Protein AF-A0A0D0EAP2-F1 (afdb_monomer_lite)

pLDDT: mean 81.72, std 20.23, range [35.78, 98.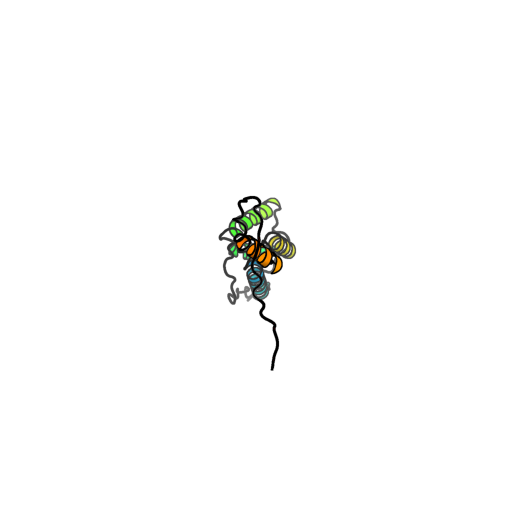19]

Radius of gyration: 34.41 Å; chains: 1; bounding box: 55×27×113 Å

Structure (mmCIF, N/CA/C/O backbone):
data_AF-A0A0D0EAP2-F1
#
_entry.id   AF-A0A0D0EAP2-F1
#
loop_
_atom_site.group_PDB
_atom_site.id
_atom_site.type_symbol
_atom_site.label_atom_id
_atom_site.label_alt_id
_atom_site.label_comp_id
_atom_site.label_asym_id
_atom_site.label_entity_id
_atom_site.label_seq_id
_atom_site.pdbx_PDB_ins_code
_atom_site.Cartn_x
_atom_site.Cartn_y
_atom_site.Cartn_z
_atom_site.occupancy
_atom_site.B_iso_or_equiv
_atom_site.auth_seq_id
_atom_site.auth_comp_id
_atom_site.auth_asym_id
_atom_site.auth_atom_id
_atom_site.pdbx_PDB_model_num
ATOM 1 N N . MET A 1 1 ? -22.429 -10.458 24.648 1.00 54.19 1 MET A N 1
ATOM 2 C CA . MET A 1 1 ? -21.043 -10.503 24.136 1.00 54.19 1 MET A CA 1
ATOM 3 C C . MET A 1 1 ? -20.865 -9.335 23.182 1.00 54.19 1 MET A C 1
ATOM 5 O O . MET A 1 1 ? -21.827 -9.019 22.495 1.00 54.19 1 MET A O 1
ATOM 9 N N . SER A 1 2 ? -19.703 -8.679 23.160 1.00 66.81 2 SER A N 1
ATOM 10 C CA . SER A 1 2 ? -19.355 -7.762 22.067 1.00 66.81 2 SER A CA 1
ATOM 11 C C . SER A 1 2 ? -18.454 -8.537 21.114 1.00 66.81 2 SER A C 1
ATOM 13 O O . SER A 1 2 ? -17.307 -8.826 21.463 1.00 66.81 2 SER A O 1
ATOM 15 N N . ASP A 1 3 ? -18.998 -8.957 19.972 1.00 83.00 3 ASP A N 1
ATOM 16 C CA . ASP A 1 3 ? -18.241 -9.739 18.999 1.00 83.00 3 ASP A CA 1
ATOM 17 C C . ASP A 1 3 ? -17.182 -8.853 18.344 1.00 83.00 3 ASP A C 1
ATOM 19 O O . ASP A 1 3 ? -17.483 -7.846 17.696 1.00 83.00 3 ASP A O 1
ATOM 23 N N . LYS A 1 4 ? -15.913 -9.220 18.542 1.00 85.25 4 LYS A N 1
ATOM 24 C CA . LYS A 1 4 ? -14.788 -8.531 17.907 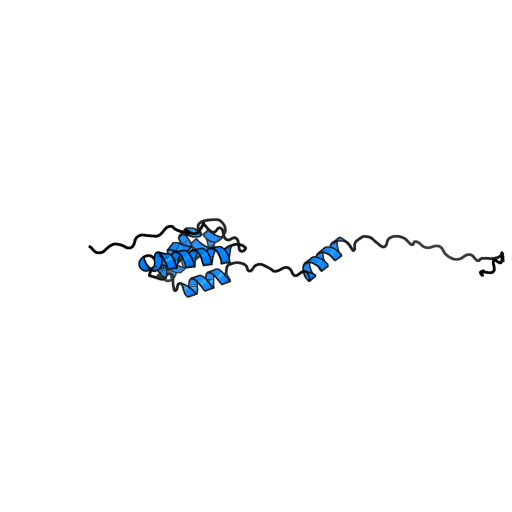1.00 85.25 4 LYS A CA 1
ATOM 25 C C . LYS A 1 4 ? -14.884 -8.733 16.387 1.00 85.25 4 LYS A C 1
ATOM 27 O O . LYS A 1 4 ? -15.066 -9.874 15.964 1.00 85.25 4 LYS A O 1
ATOM 32 N N . PRO A 1 5 ? -14.742 -7.678 15.564 1.00 90.69 5 PRO A N 1
ATOM 33 C CA . PRO A 1 5 ? -14.728 -7.825 14.112 1.00 90.69 5 PRO A CA 1
ATOM 34 C C . PRO A 1 5 ? -13.642 -8.809 13.651 1.00 90.69 5 PRO A C 1
ATOM 36 O O . PRO A 1 5 ? -12.477 -8.661 14.019 1.00 90.69 5 PRO A O 1
ATOM 39 N N . THR A 1 6 ? -14.031 -9.791 12.837 1.00 94.88 6 THR A N 1
ATOM 40 C CA . THR A 1 6 ? -13.141 -10.821 12.276 1.00 94.88 6 THR A CA 1
ATOM 41 C C . THR A 1 6 ? -12.820 -10.503 10.821 1.00 94.88 6 THR A C 1
ATOM 43 O O . THR A 1 6 ? -13.704 -10.119 10.059 1.00 94.88 6 THR A O 1
ATOM 46 N N . GLU A 1 7 ? -11.553 -10.655 10.438 1.00 96.25 7 GLU A N 1
ATOM 47 C CA . GLU A 1 7 ? -11.054 -10.257 9.120 1.00 96.25 7 GLU A CA 1
ATOM 48 C C . GLU A 1 7 ? -11.436 -11.264 8.027 1.00 96.25 7 GLU A C 1
ATOM 50 O O . GLU A 1 7 ? -11.114 -12.453 8.100 1.00 96.25 7 GLU A O 1
ATOM 55 N N . ILE A 1 8 ? -12.099 -10.775 6.983 1.00 96.94 8 ILE A N 1
ATOM 56 C CA . ILE A 1 8 ? -12.504 -11.543 5.811 1.00 96.94 8 ILE A CA 1
ATOM 57 C C . ILE A 1 8 ? -11.328 -11.576 4.829 1.00 96.94 8 ILE A C 1
ATOM 59 O O . ILE A 1 8 ? -11.033 -10.590 4.156 1.00 96.94 8 ILE A O 1
ATOM 63 N N . LYS A 1 9 ? -10.686 -12.744 4.711 1.00 95.75 9 LYS A N 1
ATOM 64 C CA . LYS A 1 9 ? -9.500 -12.981 3.860 1.00 95.75 9 LYS A CA 1
ATOM 65 C C . LYS A 1 9 ? -9.799 -13.164 2.360 1.00 95.75 9 LYS A C 1
ATOM 67 O O . LYS A 1 9 ? -8.893 -13.451 1.573 1.00 95.75 9 LYS A O 1
ATOM 72 N N . VAL A 1 10 ? -11.055 -13.014 1.936 1.00 95.12 10 VAL A N 1
ATOM 73 C CA . VAL A 1 10 ? -11.453 -13.124 0.522 1.00 95.12 10 VAL A CA 1
ATOM 74 C C . VAL A 1 10 ? -10.818 -11.988 -0.279 1.00 95.12 10 VAL A C 1
ATOM 76 O O . VAL A 1 10 ? -10.919 -10.827 0.098 1.00 95.12 10 VAL A O 1
ATOM 79 N N . GLY A 1 11 ? -10.160 -12.322 -1.392 1.00 92.06 11 GLY A N 1
ATOM 80 C CA . GLY A 1 11 ? -9.521 -11.323 -2.252 1.00 92.06 11 GLY A CA 1
ATOM 81 C C . GLY A 1 11 ? -8.328 -10.605 -1.610 1.00 92.06 11 GLY A C 1
ATOM 82 O O . GLY A 1 11 ? -8.029 -9.487 -2.022 1.00 92.06 11 GLY A O 1
ATOM 83 N N . THR A 1 12 ? -7.665 -11.222 -0.619 1.00 96.50 12 THR A N 1
ATOM 84 C CA . THR A 1 12 ? -6.435 -10.688 -0.001 1.00 96.50 12 THR A CA 1
ATOM 85 C C . THR A 1 12 ? -5.445 -10.237 -1.090 1.00 96.50 12 THR A C 1
ATOM 87 O O . THR A 1 12 ? -5.084 -11.059 -1.939 1.00 96.50 12 THR A O 1
ATOM 90 N N . PRO A 1 13 ? -5.003 -8.964 -1.094 1.00 96.38 13 PRO A N 1
ATOM 91 C CA . PRO A 1 13 ? -4.068 -8.453 -2.089 1.00 96.38 13 PRO A CA 1
ATOM 92 C C . PRO A 1 13 ? -2.747 -9.225 -2.114 1.00 96.38 13 PRO A C 1
ATOM 94 O O . PRO A 1 13 ? -2.255 -9.708 -1.094 1.00 96.38 13 PRO A O 1
ATOM 97 N N . THR A 1 14 ? -2.132 -9.311 -3.291 1.00 96.38 14 THR A N 1
ATOM 98 C CA . THR A 1 14 ? -0.748 -9.782 -3.403 1.00 96.38 14 THR A CA 1
ATOM 99 C C . THR A 1 14 ? 0.215 -8.715 -2.889 1.00 96.38 14 THR A C 1
ATOM 101 O O . THR A 1 14 ? -0.112 -7.526 -2.863 1.00 96.38 14 THR A O 1
ATOM 104 N N . LYS A 1 15 ? 1.445 -9.113 -2.553 1.00 97.06 15 LYS A N 1
ATOM 105 C CA . LYS A 1 15 ? 2.533 -8.144 -2.375 1.00 97.06 15 LYS A CA 1
ATOM 106 C C . LYS A 1 15 ? 2.766 -7.360 -3.673 1.00 97.06 15 LYS A C 1
ATOM 108 O O . LYS A 1 15 ? 2.645 -7.926 -4.761 1.00 97.06 15 LYS A O 1
ATOM 113 N N . PHE A 1 16 ? 3.113 -6.088 -3.546 1.00 96.25 16 PHE A N 1
ATOM 114 C CA . PHE A 1 16 ? 3.510 -5.209 -4.641 1.00 96.25 16 PHE A CA 1
ATOM 115 C C . PHE A 1 16 ? 5.015 -4.981 -4.590 1.00 96.25 16 PHE A C 1
ATOM 117 O O . PHE A 1 16 ? 5.580 -4.799 -3.518 1.00 96.25 16 PHE A O 1
ATOM 124 N N . ASP A 1 17 ? 5.661 -5.023 -5.751 1.00 95.19 17 ASP A N 1
ATOM 125 C CA . ASP A 1 17 ? 7.111 -4.868 -5.892 1.00 95.19 17 ASP A CA 1
ATOM 126 C C . ASP A 1 17 ? 7.537 -3.541 -6.527 1.00 95.19 17 ASP A C 1
ATOM 128 O O . ASP A 1 17 ? 8.728 -3.312 -6.741 1.00 95.19 17 ASP A O 1
ATOM 132 N N . GLY A 1 18 ? 6.570 -2.668 -6.815 1.00 92.69 18 GLY A N 1
ATOM 133 C CA . GLY A 1 18 ? 6.787 -1.384 -7.470 1.00 92.69 18 GLY A CA 1
ATOM 134 C C . GLY A 1 18 ? 6.502 -1.386 -8.972 1.00 92.69 18 GLY A C 1
ATOM 135 O O . GLY A 1 18 ? 6.589 -0.320 -9.580 1.00 92.69 18 GLY A O 1
ATOM 136 N N . ASN A 1 19 ? 6.126 -2.523 -9.587 1.00 92.31 19 ASN A N 1
ATOM 137 C CA . ASN A 1 19 ? 5.840 -2.583 -11.025 1.00 92.31 19 ASN A CA 1
ATOM 138 C C . ASN A 1 19 ? 4.746 -1.569 -11.435 1.00 92.31 19 ASN A C 1
ATOM 140 O O . ASN A 1 19 ? 3.562 -1.769 -11.129 1.00 92.31 19 ASN A O 1
ATOM 144 N N . PRO A 1 20 ? 5.071 -0.519 -12.215 1.00 89.88 20 PRO A N 1
ATOM 145 C CA . PRO A 1 20 ? 4.091 0.501 -12.574 1.00 89.88 20 PRO A CA 1
ATOM 146 C C . PRO A 1 20 ? 2.976 -0.047 -13.474 1.00 89.88 20 PRO A C 1
ATOM 148 O O . PRO A 1 20 ? 1.916 0.567 -13.615 1.00 89.88 20 PRO A O 1
ATOM 151 N N . ASN A 1 21 ? 3.185 -1.224 -14.080 1.00 90.12 21 ASN A N 1
ATOM 152 C CA . ASN A 1 21 ? 2.171 -1.855 -14.907 1.00 90.12 21 ASN A CA 1
ATOM 153 C C . ASN A 1 21 ? 0.977 -2.403 -14.118 1.00 90.12 21 ASN A C 1
ATOM 155 O O . ASN A 1 21 ? -0.140 -2.396 -14.653 1.00 90.12 21 ASN A O 1
ATOM 159 N N . ASP A 1 22 ? 1.213 -2.805 -12.869 1.00 92.31 22 ASP A N 1
ATOM 160 C CA . ASP A 1 22 ? 0.237 -3.452 -11.989 1.00 92.31 22 ASP A CA 1
ATOM 161 C C . ASP A 1 22 ? -0.299 -2.514 -10.899 1.00 92.31 22 ASP A C 1
ATOM 163 O O . ASP A 1 22 ? -1.387 -2.753 -10.374 1.00 92.31 22 ASP A O 1
ATOM 167 N N . ALA A 1 23 ? 0.408 -1.411 -10.618 1.00 92.50 23 ALA A N 1
ATOM 168 C CA . ALA A 1 23 ? 0.119 -0.447 -9.552 1.00 92.50 23 ALA A CA 1
ATOM 169 C C . ALA A 1 23 ? -1.371 -0.074 -9.404 1.00 92.50 23 ALA A C 1
ATOM 171 O O . ALA A 1 23 ? -1.927 -0.158 -8.309 1.00 92.50 23 ALA A O 1
ATOM 172 N N . SER A 1 24 ? -2.052 0.286 -10.500 1.00 92.25 24 SER A N 1
ATOM 173 C CA . SER A 1 24 ? -3.482 0.632 -10.455 1.00 92.25 24 SER A CA 1
ATOM 174 C C . SER A 1 24 ? -4.370 -0.560 -10.088 1.00 92.25 24 SER A C 1
ATOM 176 O O . SER A 1 24 ? -5.291 -0.413 -9.289 1.00 92.25 24 SER A O 1
ATOM 178 N N . ARG A 1 25 ? -4.108 -1.746 -10.657 1.00 94.12 25 ARG A N 1
ATOM 179 C CA . ARG A 1 25 ? -4.879 -2.969 -10.372 1.00 94.12 25 ARG A CA 1
ATOM 180 C C . ARG A 1 25 ? -4.705 -3.375 -8.910 1.00 94.12 25 ARG A C 1
ATOM 182 O O . ARG A 1 25 ? -5.686 -3.692 -8.241 1.00 94.12 25 ARG A O 1
ATOM 189 N N . TRP A 1 26 ? -3.468 -3.322 -8.426 1.00 96.38 26 TRP A N 1
ATOM 190 C CA . TRP A 1 26 ? -3.122 -3.621 -7.045 1.00 96.38 26 TRP A CA 1
ATOM 191 C C . TRP A 1 26 ? -3.799 -2.654 -6.064 1.00 96.38 26 TRP A C 1
ATOM 193 O O . TRP A 1 26 ? -4.496 -3.108 -5.155 1.00 96.38 26 TRP A O 1
ATOM 203 N N . LEU A 1 27 ? -3.721 -1.339 -6.306 1.00 95.69 27 LEU A N 1
ATOM 204 C CA . LEU A 1 27 ? -4.374 -0.339 -5.456 1.00 95.69 27 LEU A CA 1
ATOM 205 C C . LEU A 1 27 ? -5.894 -0.556 -5.374 1.00 95.69 27 LEU A C 1
ATOM 207 O O . LEU A 1 27 ? -6.464 -0.474 -4.288 1.00 95.69 27 LEU A O 1
ATOM 211 N N . TYR A 1 28 ? -6.562 -0.877 -6.488 1.00 95.69 28 TYR A N 1
ATOM 212 C CA . TYR A 1 28 ? -7.999 -1.172 -6.453 1.00 95.69 28 TYR A CA 1
ATOM 213 C C . TYR A 1 28 ? -8.328 -2.475 -5.709 1.00 95.69 28 TYR A C 1
ATOM 215 O O . TYR A 1 28 ? -9.352 -2.522 -5.028 1.00 95.69 28 TYR A O 1
ATOM 223 N N . SER A 1 29 ? -7.463 -3.497 -5.761 1.00 97.44 29 SER A N 1
ATOM 224 C CA . SER A 1 29 ? -7.647 -4.708 -4.942 1.00 97.44 29 SER A CA 1
ATOM 225 C C . SER A 1 29 ? -7.538 -4.419 -3.440 1.00 97.44 29 SER A C 1
ATOM 227 O O . SER A 1 29 ? -8.359 -4.905 -2.666 1.00 97.44 29 SER A O 1
ATOM 229 N N . LEU A 1 30 ? -6.609 -3.546 -3.036 1.00 97.12 30 LEU A N 1
ATOM 230 C CA . LEU A 1 30 ? -6.489 -3.066 -1.658 1.00 97.12 30 LEU A CA 1
ATOM 231 C C . LEU A 1 30 ? -7.703 -2.263 -1.202 1.00 97.12 30 LEU A C 1
ATOM 233 O O . LEU A 1 30 ? -8.207 -2.497 -0.109 1.00 97.12 30 LEU A O 1
ATOM 237 N N . ILE A 1 31 ? -8.195 -1.342 -2.036 1.00 96.81 31 ILE A N 1
ATOM 238 C CA . ILE A 1 31 ? -9.395 -0.554 -1.723 1.00 96.81 31 ILE A CA 1
ATOM 239 C C . ILE A 1 31 ? -10.588 -1.489 -1.490 1.00 96.81 31 ILE A C 1
ATOM 241 O O . ILE A 1 31 ? -11.267 -1.351 -0.477 1.00 96.81 31 ILE A O 1
ATOM 245 N N . ALA A 1 32 ? -10.799 -2.477 -2.365 1.00 97.88 32 ALA A N 1
ATOM 246 C CA . ALA A 1 32 ? -11.861 -3.467 -2.197 1.00 97.88 32 ALA A CA 1
ATOM 247 C C . ALA A 1 32 ? -11.692 -4.294 -0.907 1.00 97.88 32 ALA A C 1
ATOM 249 O O . ALA A 1 32 ? -12.661 -4.491 -0.175 1.00 97.88 32 ALA A O 1
ATOM 250 N N . TYR A 1 33 ? -10.466 -4.723 -0.592 1.00 98.19 33 TYR A N 1
ATOM 251 C CA . TYR A 1 33 ? -10.162 -5.479 0.624 1.00 98.19 33 TYR A CA 1
ATOM 252 C C . TYR A 1 33 ? -10.398 -4.670 1.909 1.00 98.19 33 TYR A C 1
ATOM 254 O O . TYR A 1 33 ? -10.959 -5.185 2.876 1.00 98.19 33 TYR A O 1
ATOM 262 N N . ILE A 1 34 ? -10.016 -3.390 1.906 1.00 97.75 34 ILE A N 1
ATOM 263 C CA . ILE A 1 34 ? -10.266 -2.440 2.998 1.00 97.75 34 ILE A CA 1
ATOM 264 C C . ILE A 1 34 ? -11.768 -2.191 3.161 1.00 97.75 34 ILE A C 1
ATOM 266 O O . ILE A 1 34 ? -12.255 -2.203 4.286 1.00 97.75 34 ILE A O 1
ATOM 270 N N . SER A 1 35 ? -12.514 -2.007 2.066 1.00 96.69 35 SER A N 1
ATOM 271 C CA . SER A 1 35 ? -13.973 -1.836 2.104 1.00 96.69 35 SER A CA 1
ATOM 272 C C . SER A 1 35 ? -14.707 -3.075 2.621 1.00 96.69 35 SER A C 1
ATOM 274 O O . SER A 1 35 ? -15.701 -2.933 3.324 1.00 96.69 35 SER A O 1
ATOM 276 N N . LEU A 1 36 ? -14.214 -4.281 2.322 1.00 97.50 36 LEU A N 1
ATOM 277 C CA . LEU A 1 36 ? -14.747 -5.538 2.862 1.00 97.50 36 LEU A CA 1
ATOM 278 C C . LEU A 1 36 ? -14.471 -5.704 4.371 1.00 97.50 36 LEU A C 1
ATOM 280 O O . LEU A 1 36 ? -15.182 -6.437 5.053 1.00 97.50 36 LEU A O 1
ATOM 284 N N . ASN A 1 37 ? -13.450 -5.017 4.887 1.00 97.44 37 ASN A N 1
ATOM 285 C CA . ASN A 1 37 ? -12.959 -5.110 6.262 1.00 97.44 37 ASN A CA 1
ATOM 286 C C . ASN A 1 37 ? -13.028 -3.751 6.998 1.00 97.44 37 ASN A C 1
ATOM 288 O O . ASN A 1 37 ? -12.195 -3.449 7.859 1.00 97.44 37 ASN A O 1
ATOM 292 N N . ASP A 1 38 ? -14.017 -2.917 6.666 1.00 96.06 38 ASP A N 1
ATOM 293 C CA . ASP A 1 38 ? -14.140 -1.522 7.117 1.00 96.06 38 ASP A CA 1
ATOM 294 C C . ASP A 1 38 ? -14.181 -1.368 8.650 1.00 96.06 38 ASP A C 1
ATOM 296 O O . ASP A 1 38 ? -13.542 -0.477 9.211 1.00 96.06 38 ASP A O 1
ATOM 300 N N . ARG A 1 39 ? -14.853 -2.294 9.347 1.00 95.81 39 ARG A N 1
ATOM 301 C CA . ARG A 1 39 ? -14.930 -2.360 10.819 1.00 95.81 39 ARG A CA 1
ATOM 302 C C . ARG A 1 39 ? -13.575 -2.596 11.491 1.00 95.81 39 ARG A C 1
ATOM 304 O O . ARG A 1 39 ? -13.417 -2.269 12.666 1.00 95.81 39 ARG A O 1
ATOM 311 N N . ILE A 1 40 ? -12.612 -3.171 10.771 1.00 96.88 40 ILE A N 1
ATOM 312 C CA . ILE A 1 40 ? -11.258 -3.455 11.264 1.00 96.88 40 ILE A CA 1
ATOM 313 C C . ILE A 1 40 ? -10.346 -2.285 10.912 1.00 96.88 40 ILE A C 1
ATOM 315 O O . ILE A 1 40 ? -9.781 -1.655 11.814 1.00 96.88 40 ILE A O 1
ATOM 319 N N . TYR A 1 41 ? -10.270 -1.944 9.623 1.00 97.31 41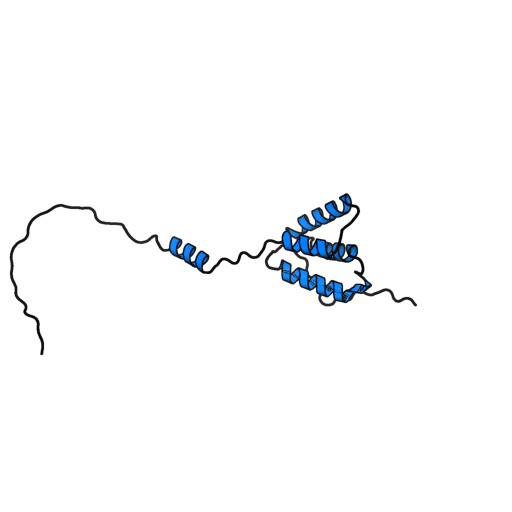 TYR A N 1
ATOM 320 C CA . TYR A 1 41 ? -9.455 -0.857 9.070 1.00 97.31 41 TYR A CA 1
ATOM 321 C C . TYR A 1 41 ? -10.219 0.474 9.068 1.00 97.31 41 TYR A C 1
ATOM 323 O O . TYR A 1 41 ? -10.302 1.176 8.061 1.00 97.31 41 TYR A O 1
ATOM 331 N N . SER A 1 42 ? -10.796 0.811 10.221 1.00 96.31 42 SER A N 1
ATOM 332 C CA . SER A 1 42 ? -11.718 1.937 10.381 1.00 96.31 42 SER A CA 1
ATOM 333 C C . SER A 1 42 ? -11.051 3.318 10.376 1.00 96.31 42 SER A C 1
ATOM 335 O O . SER A 1 42 ? -11.699 4.295 10.006 1.00 96.31 42 SER A O 1
ATOM 337 N N . SER A 1 43 ? -9.764 3.421 10.732 1.00 97.25 43 SER A N 1
ATOM 338 C CA . SER A 1 43 ? -8.996 4.677 10.716 1.00 97.25 43 SER A CA 1
ATOM 339 C C . SER A 1 43 ? -8.094 4.801 9.474 1.00 97.25 43 SER A C 1
ATOM 341 O O . SER A 1 43 ? -7.689 3.776 8.918 1.00 97.25 43 SER A O 1
ATOM 343 N N . PRO A 1 44 ? -7.736 6.028 9.037 1.00 97.62 44 PRO A N 1
ATOM 344 C CA . PRO A 1 44 ? -6.774 6.246 7.951 1.00 97.62 44 PRO A CA 1
ATOM 345 C C . PRO A 1 44 ? -5.435 5.540 8.190 1.00 97.62 44 PRO A C 1
ATOM 347 O O . PRO A 1 44 ? -4.985 4.785 7.335 1.00 97.62 44 PRO A O 1
ATOM 350 N N . GLU A 1 45 ? -4.868 5.697 9.387 1.00 97.38 45 GLU A N 1
ATOM 351 C CA . GLU A 1 45 ? -3.650 5.023 9.849 1.00 97.38 45 GLU A CA 1
ATOM 352 C C . GLU A 1 45 ? -3.680 3.510 9.588 1.00 97.38 45 GLU A C 1
ATOM 354 O O . GLU A 1 45 ? -2.795 2.979 8.923 1.00 97.38 45 GLU A O 1
ATOM 359 N N . LYS A 1 46 ? -4.735 2.807 10.021 1.00 97.88 46 LYS A N 1
ATOM 360 C CA . LYS A 1 46 ? -4.848 1.355 9.815 1.00 97.88 46 LYS A CA 1
ATOM 361 C C . LYS A 1 46 ? -4.886 0.961 8.338 1.00 97.88 46 LYS A C 1
ATOM 363 O O . LYS A 1 46 ? -4.358 -0.090 7.984 1.00 97.88 46 LYS A O 1
ATOM 368 N N . LYS A 1 47 ? -5.513 1.774 7.479 1.00 98.12 47 LYS A N 1
ATOM 369 C CA . LYS A 1 47 ? -5.554 1.553 6.019 1.00 98.12 47 LYS A CA 1
ATOM 370 C C . LYS A 1 47 ? -4.172 1.744 5.393 1.00 98.12 47 LYS A C 1
ATOM 372 O O . LYS A 1 47 ? -3.782 0.968 4.520 1.00 98.12 47 LYS A O 1
ATOM 377 N N . ILE A 1 48 ? -3.432 2.746 5.869 1.00 97.75 48 ILE A N 1
ATOM 378 C CA . ILE A 1 48 ? -2.070 3.060 5.431 1.00 97.75 48 ILE A CA 1
ATOM 379 C C . ILE A 1 48 ? -1.107 1.948 5.867 1.00 97.75 48 ILE A C 1
ATOM 381 O O . ILE A 1 48 ? -0.497 1.330 5.001 1.00 97.75 48 ILE A O 1
ATOM 385 N N . ILE A 1 49 ? -1.060 1.597 7.158 1.00 97.38 49 ILE A N 1
ATOM 386 C CA . ILE A 1 49 ? -0.217 0.510 7.695 1.00 97.38 49 ILE A CA 1
ATOM 387 C C . ILE A 1 49 ? -0.518 -0.827 6.999 1.00 97.38 49 ILE A C 1
ATOM 389 O O . ILE A 1 49 ? 0.406 -1.532 6.589 1.00 97.38 49 ILE A O 1
ATOM 393 N N . LEU A 1 50 ? -1.800 -1.170 6.793 1.00 97.56 50 LEU A N 1
ATOM 394 C CA . LEU A 1 50 ? -2.168 -2.364 6.026 1.00 97.56 50 LEU A CA 1
ATOM 395 C C . LEU A 1 50 ? -1.577 -2.319 4.615 1.00 97.56 50 LEU A C 1
ATOM 397 O O . LEU A 1 50 ? -0.981 -3.297 4.173 1.00 97.56 50 LEU A O 1
ATOM 401 N N . THR A 1 51 ? -1.727 -1.195 3.915 1.00 97.31 51 THR A N 1
ATOM 402 C CA . THR A 1 51 ? -1.224 -1.044 2.544 1.00 97.31 51 THR A CA 1
ATOM 403 C C . THR A 1 51 ? 0.296 -1.177 2.482 1.00 97.31 51 THR A C 1
ATOM 405 O O . THR A 1 51 ? 0.807 -1.924 1.648 1.00 97.31 51 THR A O 1
ATOM 408 N N . LEU A 1 52 ? 1.007 -0.526 3.406 1.00 96.69 52 LEU A N 1
ATOM 409 C CA . LEU A 1 52 ? 2.460 -0.605 3.548 1.00 96.69 52 LEU A CA 1
ATOM 410 C C . LEU A 1 52 ? 2.935 -2.044 3.812 1.00 96.69 52 LEU A C 1
ATOM 412 O O . LEU A 1 52 ? 3.888 -2.493 3.182 1.00 96.69 52 LEU A O 1
ATOM 416 N N . SER A 1 53 ? 2.205 -2.836 4.609 1.00 97.12 53 SER A N 1
ATOM 417 C CA . SER A 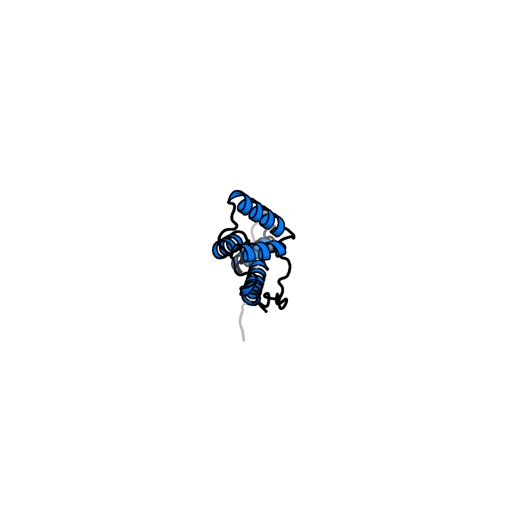1 53 ? 2.549 -4.248 4.868 1.00 97.12 53 SER A CA 1
ATOM 418 C C . SER A 1 53 ? 2.577 -5.146 3.612 1.00 97.12 53 SER A C 1
ATOM 420 O O . SER A 1 53 ? 3.226 -6.199 3.609 1.00 97.12 53 SER A O 1
ATOM 422 N N . PHE A 1 54 ? 1.922 -4.726 2.522 1.00 97.44 54 PHE A N 1
ATOM 423 C CA . PHE A 1 54 ? 1.970 -5.397 1.218 1.00 97.44 54 PHE A CA 1
ATOM 424 C C . PHE A 1 54 ? 3.068 -4.853 0.281 1.00 97.44 54 PHE A C 1
ATOM 426 O O . PHE A 1 54 ? 3.237 -5.405 -0.805 1.00 97.44 54 PHE A O 1
ATOM 433 N N . MET A 1 55 ? 3.824 -3.818 0.664 1.00 95.88 55 MET A N 1
ATOM 434 C CA . MET A 1 55 ? 4.836 -3.147 -0.175 1.00 95.88 55 MET A CA 1
ATOM 435 C C . MET A 1 55 ? 6.288 -3.585 0.084 1.00 95.88 55 MET A C 1
ATOM 437 O O . MET A 1 55 ? 7.189 -3.127 -0.608 1.00 95.88 55 MET A O 1
ATOM 441 N N . ASN A 1 56 ? 6.514 -4.536 0.991 1.00 92.81 56 ASN A N 1
ATOM 442 C CA . ASN A 1 56 ? 7.832 -5.053 1.405 1.00 92.81 56 ASN A CA 1
ATOM 443 C C . ASN A 1 56 ? 8.590 -5.915 0.357 1.00 92.81 56 ASN A C 1
ATOM 445 O O . ASN A 1 56 ? 9.171 -6.956 0.686 1.00 92.81 56 ASN A O 1
ATOM 449 N N . LYS A 1 57 ? 8.578 -5.524 -0.923 1.00 93.81 57 LYS A N 1
ATOM 450 C CA . LYS A 1 57 ? 9.353 -6.146 -2.010 1.00 93.81 57 LYS A CA 1
ATOM 451 C C . LYS A 1 57 ? 9.796 -5.090 -3.030 1.00 93.81 57 LYS A C 1
ATOM 453 O O . LYS A 1 57 ? 9.079 -4.132 -3.296 1.00 93.81 57 LYS A O 1
ATOM 458 N N . GLY A 1 58 ? 10.942 -5.317 -3.677 1.00 93.44 58 GLY A N 1
ATOM 459 C CA . GLY A 1 58 ? 11.369 -4.541 -4.847 1.00 93.44 58 GLY A CA 1
ATOM 460 C C . GLY A 1 58 ? 11.515 -3.047 -4.548 1.00 93.44 58 GLY A C 1
ATOM 461 O O . GLY A 1 58 ? 11.923 -2.674 -3.453 1.00 93.44 58 GLY A O 1
ATOM 462 N N . THR A 1 59 ? 11.163 -2.190 -5.507 1.00 92.12 59 THR A N 1
ATOM 463 C CA . THR A 1 59 ? 11.233 -0.728 -5.326 1.00 92.12 59 THR A CA 1
ATOM 464 C C . THR A 1 59 ? 10.084 -0.174 -4.480 1.00 92.12 59 THR A C 1
ATOM 466 O O . THR A 1 59 ? 10.160 0.965 -4.024 1.00 92.12 59 THR A O 1
ATOM 469 N N . ALA A 1 60 ? 9.039 -0.969 -4.226 1.00 93.94 60 ALA A N 1
ATOM 470 C CA . ALA A 1 60 ? 7.978 -0.600 -3.293 1.00 93.94 60 ALA A CA 1
ATOM 471 C C . ALA A 1 60 ? 8.462 -0.576 -1.831 1.00 93.94 60 ALA A C 1
ATOM 473 O O . ALA A 1 60 ? 7.969 0.254 -1.074 1.00 93.94 60 ALA A O 1
ATOM 474 N N . ALA A 1 61 ? 9.463 -1.386 -1.462 1.00 95.38 61 ALA A N 1
ATOM 475 C CA . ALA A 1 61 ? 10.005 -1.422 -0.099 1.00 95.38 61 ALA A CA 1
ATOM 476 C C . ALA A 1 61 ? 10.701 -0.102 0.286 1.00 95.38 61 ALA A C 1
ATOM 478 O O . ALA A 1 61 ? 10.486 0.425 1.369 1.00 95.38 61 ALA A O 1
ATOM 479 N N . THR A 1 62 ? 11.456 0.508 -0.631 1.00 93.19 62 THR A N 1
ATOM 480 C CA . THR A 1 62 ? 12.062 1.835 -0.404 1.00 93.19 62 THR A CA 1
ATOM 481 C C . THR A 1 62 ? 11.004 2.935 -0.254 1.00 93.19 62 THR A C 1
ATOM 483 O O . THR A 1 62 ? 11.200 3.901 0.477 1.00 93.19 62 THR A O 1
ATOM 486 N N . TRP A 1 63 ? 9.862 2.806 -0.939 1.00 90.94 63 TRP A N 1
ATOM 487 C CA . TRP A 1 63 ? 8.746 3.742 -0.776 1.00 90.94 63 TRP A CA 1
ATOM 488 C C . TRP A 1 63 ? 7.985 3.509 0.536 1.00 90.94 63 TRP A C 1
ATOM 490 O O . TRP A 1 63 ? 7.501 4.464 1.136 1.00 90.94 63 TRP A O 1
ATOM 500 N N . GLU A 1 64 ? 7.891 2.254 0.983 1.00 95.12 64 GLU A N 1
ATOM 501 C CA . GLU A 1 64 ? 7.337 1.870 2.283 1.00 95.12 64 GLU A CA 1
ATOM 502 C C . GLU A 1 64 ? 8.157 2.464 3.436 1.00 95.12 64 GLU A C 1
ATOM 504 O O . GLU A 1 64 ? 7.597 3.128 4.306 1.00 95.12 64 GLU A O 1
ATOM 509 N N . GLU A 1 65 ? 9.476 2.272 3.406 1.00 95.31 65 GLU A N 1
ATOM 510 C CA . GLU A 1 65 ? 10.434 2.803 4.381 1.00 95.31 65 GLU A CA 1
ATOM 511 C C . GLU A 1 65 ? 10.312 4.330 4.501 1.00 95.31 65 GLU A C 1
ATOM 513 O O . GLU A 1 65 ? 9.974 4.837 5.571 1.00 95.31 65 GLU A O 1
ATOM 518 N N . ALA A 1 66 ? 10.406 5.053 3.379 1.00 92.81 66 ALA A N 1
ATOM 519 C CA . ALA A 1 66 ? 10.242 6.508 3.346 1.00 92.81 66 ALA A CA 1
ATOM 520 C C . ALA A 1 66 ? 8.846 6.990 3.804 1.00 92.81 66 ALA A C 1
ATOM 522 O O . ALA A 1 66 ? 8.697 8.115 4.291 1.00 92.81 66 ALA A O 1
ATOM 523 N N . ALA A 1 67 ? 7.799 6.169 3.651 1.00 92.94 67 ALA A N 1
ATOM 524 C CA . ALA A 1 67 ? 6.468 6.485 4.165 1.00 92.94 67 ALA A CA 1
ATOM 525 C C . ALA A 1 67 ? 6.382 6.325 5.693 1.00 92.94 67 ALA A C 1
ATOM 527 O O . ALA A 1 67 ? 5.706 7.130 6.336 1.00 92.94 67 ALA A O 1
ATOM 528 N N . TYR A 1 68 ? 7.073 5.338 6.275 1.00 95.56 68 TYR A N 1
ATOM 529 C CA . TYR A 1 68 ? 7.184 5.185 7.728 1.00 95.56 68 TYR A CA 1
ATOM 530 C C . TYR A 1 68 ? 8.082 6.251 8.364 1.00 95.56 68 TYR A C 1
ATOM 532 O O . TYR A 1 68 ? 7.682 6.814 9.380 1.00 95.56 68 TYR A O 1
ATOM 540 N N . GLU A 1 69 ? 9.226 6.588 7.759 1.00 96.00 69 GLU A N 1
ATOM 541 C CA . GLU A 1 69 ? 10.087 7.700 8.203 1.00 96.00 69 GLU A CA 1
ATOM 542 C C . GLU A 1 69 ? 9.291 9.009 8.258 1.00 96.00 69 GLU A C 1
ATOM 544 O O . GLU A 1 69 ? 9.169 9.634 9.311 1.00 96.00 69 GLU A O 1
ATOM 549 N N . LYS A 1 70 ? 8.617 9.360 7.153 1.00 93.31 70 LYS A N 1
ATOM 550 C CA . LYS A 1 70 ? 7.739 10.534 7.090 1.00 93.31 70 LYS A CA 1
ATOM 551 C C . LYS A 1 70 ? 6.620 10.481 8.137 1.00 93.31 70 LYS A C 1
ATOM 553 O O . LYS A 1 70 ? 6.247 11.525 8.664 1.00 93.31 70 LYS A O 1
ATOM 558 N N . ALA A 1 71 ? 6.047 9.312 8.423 1.00 94.62 71 ALA A N 1
ATOM 559 C CA . ALA A 1 71 ? 5.008 9.193 9.445 1.00 94.62 71 ALA A CA 1
ATOM 560 C C . ALA A 1 71 ? 5.563 9.388 10.867 1.00 94.62 71 ALA A C 1
ATOM 562 O O . ALA A 1 71 ? 4.882 9.997 11.690 1.00 94.62 71 ALA A O 1
ATOM 563 N N . ALA A 1 72 ? 6.787 8.927 11.139 1.00 95.56 72 ALA A N 1
ATOM 564 C CA . ALA A 1 72 ? 7.477 9.144 12.408 1.00 95.56 72 ALA A CA 1
ATOM 565 C C . ALA A 1 72 ? 7.821 10.629 12.618 1.00 95.56 72 ALA A C 1
ATOM 567 O O . ALA A 1 72 ? 7.455 11.187 13.648 1.00 95.56 72 ALA A O 1
ATOM 568 N N . ASP A 1 73 ? 8.410 11.289 11.614 1.00 96.00 73 ASP A N 1
ATOM 569 C CA . ASP A 1 73 ? 8.772 12.717 11.663 1.00 96.00 73 ASP A CA 1
ATOM 570 C C . ASP A 1 73 ? 7.565 13.646 11.890 1.00 96.00 73 ASP A C 1
ATOM 572 O O . ASP A 1 73 ? 7.694 14.713 12.487 1.00 96.00 73 ASP A O 1
ATOM 576 N N . ASN A 1 74 ? 6.385 13.260 11.390 1.00 93.62 74 ASN A N 1
ATOM 577 C CA . ASN A 1 74 ? 5.144 14.028 11.536 1.00 93.62 74 ASN A CA 1
ATOM 578 C C . ASN A 1 74 ? 4.261 13.551 12.709 1.00 93.62 74 ASN A C 1
ATOM 580 O O . ASN A 1 74 ? 3.148 14.058 12.858 1.00 93.62 74 ASN A O 1
ATOM 584 N N . GLU A 1 75 ? 4.701 12.542 13.472 1.00 94.62 75 GLU A N 1
ATOM 585 C CA . GLU A 1 75 ? 3.910 11.799 14.474 1.00 94.62 75 GLU A CA 1
ATOM 586 C C . GLU A 1 75 ? 2.528 11.321 13.950 1.00 94.62 75 GLU A C 1
ATOM 588 O O . GLU A 1 75 ? 1.569 11.149 14.706 1.00 94.62 75 GLU A O 1
ATOM 593 N N . ASN A 1 76 ? 2.390 11.140 12.628 1.00 94.25 76 ASN A N 1
ATOM 594 C CA . ASN A 1 76 ? 1.112 10.933 11.947 1.00 94.25 76 ASN A CA 1
ATOM 595 C C . ASN A 1 76 ? 1.285 10.398 10.510 1.00 94.25 76 ASN A C 1
ATOM 597 O O . ASN A 1 76 ? 2.000 10.977 9.694 1.00 94.25 76 ASN A O 1
ATOM 601 N N . PHE A 1 77 ? 0.521 9.363 10.149 1.00 94.06 77 PHE A N 1
ATOM 602 C CA . PHE A 1 77 ? 0.448 8.827 8.780 1.00 94.06 77 PHE A CA 1
ATOM 603 C C . PHE A 1 77 ? -0.328 9.714 7.783 1.00 94.06 77 PHE A C 1
ATOM 605 O O . PHE A 1 77 ? -0.220 9.527 6.570 1.00 94.06 77 PHE A O 1
ATOM 612 N N . GLY A 1 78 ? -1.121 10.674 8.266 1.00 94.50 78 GLY A N 1
ATOM 613 C CA . GLY A 1 78 ? -1.960 11.549 7.445 1.00 94.50 78 GLY A CA 1
ATOM 614 C C . GLY A 1 78 ? -3.295 10.916 7.030 1.00 94.50 78 GLY A C 1
ATOM 615 O O . GLY A 1 78 ? -3.801 9.991 7.668 1.00 94.50 78 GLY A O 1
ATOM 616 N N . SER A 1 79 ? -3.910 11.448 5.968 1.00 97.19 79 SER A N 1
ATOM 617 C CA . SER A 1 79 ? -5.187 10.940 5.449 1.00 97.19 79 SER A CA 1
ATOM 618 C C . SER A 1 79 ? -4.999 9.846 4.397 1.00 97.19 79 SER A C 1
ATOM 620 O O . SER A 1 79 ? -4.017 9.812 3.650 1.00 97.19 79 SER A O 1
ATOM 622 N N . TRP A 1 80 ? -5.988 8.958 4.302 1.00 96.69 80 TRP A N 1
ATOM 623 C CA . TRP A 1 80 ? -5.998 7.871 3.323 1.00 96.69 80 TRP A CA 1
ATOM 624 C C . TRP A 1 80 ? -6.068 8.410 1.888 1.00 96.69 80 TRP A C 1
ATOM 626 O O . TRP A 1 80 ? -5.426 7.892 0.977 1.00 96.69 80 TRP A O 1
ATOM 636 N N . GLU A 1 81 ? -6.791 9.508 1.700 1.00 95.94 81 GLU A N 1
ATOM 637 C CA . GLU A 1 81 ? -6.950 10.211 0.434 1.00 95.94 81 GLU A CA 1
ATOM 638 C C . GLU A 1 81 ? -5.611 10.808 -0.025 1.00 95.94 81 GLU A C 1
ATOM 640 O O . GLU A 1 81 ? -5.236 10.650 -1.189 1.00 95.94 81 GLU A O 1
ATOM 645 N N . GLN A 1 82 ? -4.844 11.421 0.888 1.00 94.56 82 GLN A N 1
ATOM 646 C CA . GLN A 1 82 ? -3.514 11.947 0.575 1.00 94.56 82 GLN A CA 1
ATOM 647 C C . GLN A 1 82 ? -2.531 10.820 0.244 1.00 94.56 82 GLN A C 1
ATOM 649 O O . GLN A 1 82 ? -1.796 10.929 -0.734 1.00 94.56 82 GLN A O 1
ATOM 654 N N . PHE A 1 83 ? -2.565 9.712 0.991 1.00 94.00 83 PHE A N 1
ATOM 655 C CA . PHE A 1 83 ? -1.764 8.523 0.692 1.00 94.00 83 PHE A CA 1
ATOM 656 C C . PHE A 1 83 ? -2.052 7.980 -0.721 1.00 94.00 83 PHE A C 1
ATOM 658 O O . PHE A 1 83 ? -1.131 7.720 -1.497 1.00 94.00 83 PHE A O 1
ATOM 665 N N . GLN A 1 84 ? -3.329 7.868 -1.103 1.00 94.38 84 GLN A N 1
ATOM 666 C CA . GLN A 1 84 ? -3.722 7.428 -2.445 1.00 94.38 84 GLN A CA 1
ATOM 667 C C . GLN A 1 84 ? -3.267 8.389 -3.553 1.00 94.38 84 GLN A C 1
ATOM 669 O O . GLN A 1 84 ? -2.953 7.936 -4.658 1.00 94.38 84 GLN A O 1
ATOM 674 N N . LEU A 1 85 ? -3.263 9.701 -3.296 1.00 92.88 85 LEU A N 1
ATOM 675 C CA . LEU A 1 85 ? -2.748 10.708 -4.228 1.00 92.88 85 LEU A CA 1
ATOM 676 C C . LEU A 1 85 ? -1.223 10.624 -4.357 1.00 92.88 85 LEU A C 1
ATOM 678 O O . LEU A 1 85 ? -0.713 10.634 -5.479 1.00 92.88 85 LEU A O 1
ATOM 682 N N . ASP A 1 86 ? -0.512 10.483 -3.237 1.00 90.81 86 ASP A N 1
ATOM 683 C CA . ASP A 1 86 ? 0.944 10.332 -3.199 1.00 90.81 86 ASP A CA 1
ATOM 684 C C . ASP A 1 86 ? 1.380 9.076 -3.960 1.00 90.81 86 ASP A C 1
ATOM 686 O O . ASP A 1 86 ? 2.198 9.188 -4.872 1.00 90.81 86 ASP A O 1
ATOM 690 N N . PHE A 1 87 ? 0.753 7.923 -3.701 1.00 90.81 87 PHE A N 1
ATOM 691 C CA . PHE A 1 87 ? 1.005 6.679 -4.435 1.00 90.81 87 PHE A CA 1
ATOM 692 C C . PHE A 1 87 ? 0.784 6.844 -5.949 1.00 90.81 87 PHE A C 1
ATOM 694 O O . PHE A 1 87 ? 1.672 6.553 -6.745 1.00 90.81 87 PHE A O 1
ATOM 701 N N . LYS A 1 88 ? -0.367 7.389 -6.376 1.00 88.44 88 LYS A N 1
ATOM 702 C CA . LYS A 1 88 ? -0.669 7.619 -7.808 1.00 88.44 88 LYS A CA 1
ATOM 703 C C . LYS A 1 88 ? 0.292 8.607 -8.482 1.00 88.44 88 LYS A C 1
ATOM 705 O O . LYS A 1 88 ? 0.422 8.583 -9.708 1.00 88.44 88 LYS A O 1
ATOM 710 N N . ARG A 1 89 ? 0.916 9.500 -7.709 1.00 86.50 89 ARG A N 1
ATOM 711 C CA . ARG A 1 89 ? 1.910 10.475 -8.175 1.00 86.50 89 ARG A CA 1
ATOM 712 C C . ARG A 1 89 ? 3.302 9.856 -8.302 1.00 86.50 89 ARG A C 1
ATOM 714 O O . ARG A 1 89 ? 3.985 10.168 -9.274 1.00 86.50 89 ARG A O 1
ATOM 721 N N . THR A 1 90 ? 3.718 9.014 -7.354 1.00 80.69 90 THR A N 1
ATOM 722 C CA . THR A 1 90 ? 5.045 8.377 -7.366 1.00 80.69 90 THR A CA 1
ATOM 723 C C . THR A 1 90 ? 5.116 7.162 -8.285 1.00 80.69 90 THR A C 1
ATOM 725 O O . THR A 1 90 ? 6.175 6.915 -8.858 1.00 80.69 90 THR A O 1
ATOM 728 N N . THR A 1 91 ? 4.016 6.431 -8.501 1.00 76.50 91 THR A N 1
ATOM 729 C CA . THR A 1 91 ? 3.991 5.322 -9.466 1.00 76.50 91 THR A CA 1
ATOM 730 C C . THR A 1 91 ? 4.182 5.842 -10.897 1.00 76.50 91 THR A C 1
ATOM 732 O O . THR A 1 91 ? 3.352 6.632 -11.364 1.00 76.50 91 THR A O 1
ATOM 735 N N . PRO A 1 92 ? 5.216 5.393 -11.638 1.00 70.06 92 PRO A N 1
ATOM 736 C CA . PRO A 1 92 ? 5.431 5.812 -13.018 1.00 70.06 92 PRO A CA 1
ATOM 737 C C . PRO A 1 92 ? 4.206 5.546 -13.899 1.00 70.06 92 PRO A C 1
ATOM 739 O O . PRO A 1 92 ? 3.698 4.429 -13.987 1.00 70.06 92 PRO A O 1
ATOM 742 N N . LYS A 1 93 ? 3.723 6.568 -14.607 1.00 68.31 93 LYS A N 1
ATOM 743 C CA . LYS A 1 93 ? 2.631 6.373 -15.568 1.00 68.31 93 LYS A CA 1
ATOM 744 C C . LYS A 1 93 ? 3.120 5.488 -16.714 1.00 68.31 93 LYS A C 1
ATOM 746 O O . LYS A 1 93 ? 4.198 5.730 -17.256 1.00 68.31 93 LYS A O 1
ATOM 751 N N . LYS A 1 94 ? 2.297 4.521 -17.141 1.00 64.56 94 LYS A N 1
ATOM 752 C CA . LYS A 1 94 ? 2.513 3.774 -18.391 1.00 64.56 94 LYS A CA 1
ATOM 753 C C . LYS A 1 94 ? 2.731 4.771 -19.533 1.00 64.56 94 LYS A C 1
ATOM 755 O O . LYS A 1 94 ? 1.778 5.439 -19.943 1.00 64.56 94 LYS A O 1
ATOM 760 N N . LYS A 1 95 ? 3.961 4.873 -20.051 1.00 64.44 95 LYS A N 1
ATOM 761 C CA . LYS A 1 95 ? 4.222 5.596 -21.300 1.00 64.44 95 LYS A CA 1
ATOM 762 C C . LYS A 1 95 ? 3.474 4.862 -22.409 1.00 64.44 95 LYS A C 1
ATOM 764 O O . LYS A 1 95 ? 3.853 3.760 -22.792 1.00 64.44 95 LYS A O 1
ATOM 769 N N . LYS A 1 96 ? 2.395 5.466 -22.906 1.00 64.44 96 LYS A N 1
ATOM 770 C CA . LYS A 1 96 ? 1.779 5.045 -24.162 1.00 64.44 96 LYS A CA 1
ATOM 771 C C . LYS A 1 96 ? 2.704 5.510 -25.280 1.00 64.44 96 LYS A C 1
ATOM 773 O O . LYS A 1 96 ? 2.604 6.662 -25.685 1.00 64.44 96 LYS A O 1
ATOM 778 N N . ILE A 1 97 ? 3.605 4.640 -25.728 1.00 69.94 97 ILE A N 1
ATOM 779 C CA . ILE A 1 97 ? 4.344 4.882 -26.969 1.00 69.94 97 ILE A CA 1
ATOM 780 C C . ILE A 1 97 ? 3.292 4.932 -28.079 1.00 69.94 97 ILE A C 1
ATOM 782 O O . ILE A 1 97 ? 2.505 3.996 -28.244 1.00 69.94 97 ILE A O 1
ATOM 786 N N . SER A 1 98 ? 3.204 6.058 -28.775 1.00 78.62 98 SER A N 1
ATOM 787 C CA . SER A 1 98 ? 2.265 6.228 -29.874 1.00 78.62 98 SER A CA 1
ATOM 788 C C . SER A 1 98 ? 2.682 5.363 -31.063 1.00 78.62 98 SER A C 1
ATOM 790 O O . SER A 1 98 ? 3.866 5.121 -31.295 1.00 78.62 98 SER A O 1
ATOM 792 N N . GLN A 1 99 ? 1.712 4.946 -31.882 1.00 77.00 99 GLN A N 1
ATOM 793 C CA . GLN A 1 99 ? 2.017 4.253 -33.141 1.00 77.00 99 GLN A CA 1
ATOM 794 C C . GLN A 1 99 ? 2.928 5.093 -34.054 1.00 77.00 99 GLN A C 1
ATOM 796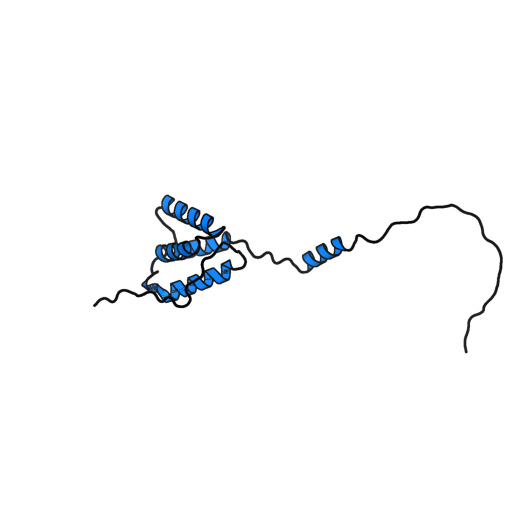 O O . GLN A 1 99 ? 3.713 4.531 -34.806 1.00 77.00 99 GLN A O 1
ATOM 801 N N . LYS A 1 100 ? 2.876 6.430 -33.943 1.00 78.44 100 LYS A N 1
ATOM 802 C CA . LYS A 1 100 ? 3.764 7.357 -34.657 1.00 78.44 100 LYS A CA 1
ATOM 803 C C . LYS A 1 100 ? 5.218 7.266 -34.178 1.00 78.44 100 LYS A C 1
ATOM 805 O O . LYS A 1 100 ? 6.116 7.264 -35.008 1.00 78.44 100 LYS A O 1
ATOM 810 N N . GLU A 1 101 ? 5.461 7.164 -32.872 1.00 82.12 101 GLU A N 1
ATOM 811 C CA . GLU A 1 101 ? 6.814 6.961 -32.330 1.00 82.12 101 GLU A CA 1
ATOM 812 C C . GLU A 1 101 ? 7.374 5.588 -32.726 1.00 82.12 101 GLU A C 1
ATOM 814 O O . GLU A 1 101 ? 8.523 5.510 -33.150 1.00 82.12 101 GLU A O 1
ATOM 819 N N . ILE A 1 102 ? 6.553 4.529 -32.681 1.00 86.88 102 ILE A N 1
ATOM 820 C CA . ILE A 1 102 ? 6.944 3.191 -33.165 1.00 86.88 102 ILE A CA 1
ATOM 821 C C . ILE A 1 102 ? 7.295 3.244 -34.659 1.00 86.88 102 ILE A C 1
ATOM 823 O O . ILE A 1 102 ? 8.353 2.766 -35.056 1.00 86.88 102 ILE A O 1
ATOM 827 N N . LEU A 1 103 ? 6.443 3.863 -35.484 1.00 84.38 103 LEU A N 1
ATOM 828 C CA . LEU A 1 103 ? 6.664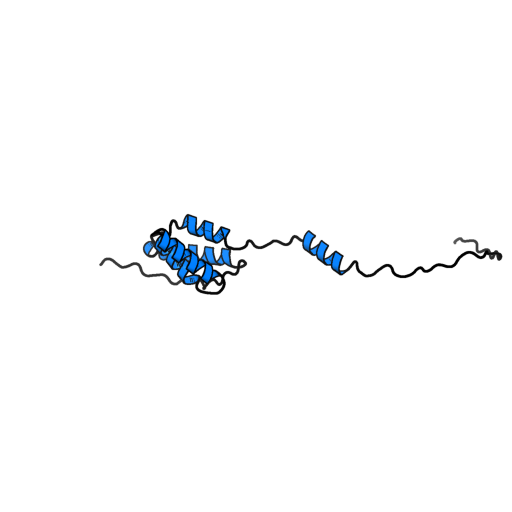 3.982 -36.927 1.00 84.38 103 LEU A CA 1
ATOM 829 C C . LEU A 1 103 ? 7.924 4.793 -37.262 1.00 84.38 103 LEU A C 1
ATOM 831 O O . LEU A 1 103 ? 8.634 4.437 -38.197 1.00 84.38 103 LEU A O 1
ATOM 835 N N . ASN A 1 104 ? 8.218 5.853 -36.506 1.00 84.69 104 ASN A N 1
ATOM 836 C CA . ASN A 1 104 ? 9.440 6.635 -36.690 1.00 84.69 104 ASN A CA 1
ATOM 837 C C . ASN A 1 104 ? 10.699 5.819 -36.364 1.00 84.69 104 ASN A C 1
ATOM 839 O O . ASN A 1 104 ? 11.640 5.855 -37.148 1.00 84.69 104 ASN A O 1
ATOM 843 N N . VAL A 1 105 ? 10.705 5.064 -35.256 1.00 86.88 105 VAL A N 1
ATOM 844 C CA . VAL A 1 105 ? 11.840 4.191 -34.897 1.00 86.88 105 VAL A CA 1
ATOM 845 C C . VAL A 1 105 ? 12.047 3.105 -35.953 1.00 86.88 105 VAL A C 1
ATOM 847 O O . VAL A 1 105 ? 13.176 2.882 -36.375 1.00 86.88 105 VAL A O 1
ATOM 850 N N . LEU A 1 106 ? 10.965 2.475 -36.427 1.00 90.25 106 LEU A N 1
ATOM 851 C CA . LEU A 1 106 ? 11.049 1.461 -37.480 1.00 90.25 106 LEU A CA 1
ATOM 852 C C . LEU A 1 106 ? 11.669 2.029 -38.763 1.00 90.25 106 LEU A C 1
ATOM 854 O O . LEU A 1 106 ? 12.596 1.421 -39.280 1.00 90.25 106 LEU A O 1
ATOM 858 N N . LYS A 1 107 ? 11.232 3.206 -39.231 1.00 86.56 107 LYS A N 1
ATOM 859 C CA . LYS A 1 107 ? 11.824 3.868 -40.409 1.00 86.56 107 LYS A CA 1
ATOM 860 C C . LYS A 1 107 ? 13.329 4.082 -40.258 1.00 86.56 107 LYS A C 1
ATOM 862 O O . LYS A 1 107 ? 14.093 3.551 -41.050 1.00 86.56 107 LYS A O 1
ATOM 867 N N . THR A 1 108 ? 13.770 4.681 -39.149 1.00 87.06 108 THR A N 1
ATOM 868 C CA . THR A 1 108 ? 15.207 4.889 -38.885 1.00 87.06 108 THR A CA 1
ATOM 869 C C . THR A 1 108 ? 16.039 3.602 -38.775 1.00 87.06 108 THR A C 1
ATOM 871 O O . THR A 1 108 ? 17.263 3.678 -38.793 1.00 87.06 108 THR A O 1
ATOM 874 N N . CYS A 1 109 ? 15.411 2.429 -38.643 1.00 81.00 109 CYS A N 1
ATOM 875 C CA . CYS A 1 109 ? 16.093 1.133 -38.689 1.00 81.00 109 CYS A CA 1
ATOM 876 C C . CYS A 1 109 ? 16.133 0.497 -40.091 1.00 81.00 109 CYS A C 1
ATOM 878 O O . CYS A 1 109 ? 16.884 -0.457 -40.270 1.00 81.00 109 CYS A O 1
ATOM 880 N N . PHE A 1 110 ? 15.344 0.991 -41.050 1.00 75.56 110 PHE A N 1
ATOM 881 C CA . PHE A 1 110 ? 15.264 0.480 -42.425 1.00 75.56 110 PHE A CA 1
ATOM 882 C C . PHE A 1 110 ? 15.770 1.475 -43.487 1.00 75.56 110 PHE A C 1
ATOM 884 O O . PHE A 1 110 ? 16.135 1.039 -44.571 1.00 75.56 110 PHE A O 1
ATOM 891 N N . ASP A 1 111 ? 15.878 2.771 -43.178 1.00 63.12 111 ASP A N 1
ATOM 892 C CA . ASP A 1 111 ? 16.366 3.824 -44.090 1.00 63.12 111 ASP A CA 1
ATOM 893 C C . ASP A 1 111 ? 17.916 3.802 -44.297 1.00 63.12 111 ASP A C 1
ATOM 895 O O . ASP A 1 111 ? 18.529 4.850 -44.475 1.00 63.12 111 ASP A O 1
ATOM 899 N N . ASN A 1 112 ? 18.566 2.628 -44.224 1.00 58.97 112 ASN A N 1
ATOM 900 C CA . ASN A 1 112 ? 20.035 2.443 -44.280 1.00 58.97 112 ASN A CA 1
ATOM 901 C C . ASN A 1 112 ? 20.523 1.593 -45.479 1.00 58.97 112 ASN A C 1
ATOM 903 O O . ASN A 1 112 ? 21.682 1.184 -45.502 1.00 58.97 112 ASN A O 1
ATOM 907 N N . GLU A 1 113 ? 19.669 1.324 -46.467 1.00 62.31 113 GLU A N 1
ATOM 908 C CA . GLU A 1 113 ? 20.054 0.687 -47.734 1.00 62.31 113 GLU A CA 1
ATOM 909 C C . GLU A 1 113 ? 19.506 1.498 -48.915 1.00 62.31 113 GLU A C 1
ATOM 911 O O . GLU A 1 113 ? 18.399 1.239 -49.373 1.00 62.31 113 GLU A O 1
ATOM 916 N N . GLU A 1 114 ? 20.266 2.505 -49.359 1.00 60.09 114 GLU A N 1
ATOM 917 C CA . GLU A 1 114 ? 20.457 2.920 -50.763 1.00 60.09 114 GLU A CA 1
ATOM 918 C C . GLU A 1 114 ? 21.365 4.171 -50.817 1.00 60.09 114 GLU A C 1
ATOM 920 O O . GLU A 1 114 ? 21.292 5.035 -49.946 1.00 60.09 114 GLU A O 1
ATOM 925 N N . GLU A 1 115 ? 22.195 4.239 -51.868 1.00 48.75 115 GLU A N 1
ATOM 926 C CA . GLU A 1 115 ? 23.207 5.259 -52.236 1.00 48.75 115 GLU A CA 1
ATOM 927 C C . GLU A 1 115 ? 24.686 4.920 -51.937 1.00 48.75 115 GLU A C 1
ATOM 929 O O . GLU A 1 115 ? 25.402 5.650 -51.252 1.00 48.75 115 GLU A O 1
ATOM 934 N N . GLU A 1 116 ? 25.183 3.858 -52.584 1.00 47.19 116 GLU A N 1
ATOM 935 C CA . GLU A 1 116 ? 26.533 3.873 -53.171 1.00 47.19 116 GLU A CA 1
ATOM 936 C C . GLU A 1 116 ? 26.446 3.834 -54.711 1.00 47.19 116 GLU A C 1
ATOM 938 O O . GLU A 1 116 ? 25.450 3.382 -55.275 1.00 47.19 116 GLU A O 1
ATOM 943 N N . GLU A 1 117 ? 27.539 4.271 -55.351 1.00 45.34 117 GLU A N 1
ATOM 944 C CA . GLU A 1 117 ? 27.865 4.174 -56.787 1.00 45.34 117 GLU A CA 1
ATOM 945 C C . GLU A 1 117 ? 27.256 5.229 -57.744 1.00 45.34 117 GLU A C 1
ATOM 947 O O . GLU A 1 117 ? 26.168 5.076 -58.306 1.00 45.34 117 GLU A O 1
ATOM 952 N N . LYS A 1 118 ? 28.047 6.289 -58.002 1.00 40.25 118 LYS A N 1
ATOM 953 C CA . LYS A 1 118 ? 28.475 6.675 -59.367 1.00 40.25 118 LYS A CA 1
ATOM 954 C C . LYS A 1 118 ? 29.618 7.696 -59.381 1.00 40.25 118 LYS A C 1
ATOM 956 O O . LYS A 1 118 ? 29.451 8.903 -59.558 1.00 40.25 118 LYS A O 1
ATOM 961 N N . ASP A 1 119 ? 30.805 7.139 -59.197 1.00 38.03 119 ASP A N 1
ATOM 962 C CA . ASP A 1 119 ? 32.004 7.399 -59.995 1.00 38.03 119 ASP A CA 1
ATOM 963 C C . ASP A 1 119 ? 31.721 7.889 -61.433 1.00 38.03 119 ASP A C 1
ATOM 965 O O . ASP A 1 119 ? 30.726 7.535 -62.068 1.00 38.03 119 ASP A O 1
ATOM 969 N N . GLY A 1 120 ? 32.599 8.765 -61.927 1.00 39.72 120 GLY A N 1
ATOM 970 C CA . GLY A 1 120 ? 32.428 9.462 -63.201 1.00 39.72 120 GLY A CA 1
ATOM 971 C C . GLY A 1 120 ? 33.498 9.120 -64.233 1.00 39.72 120 GLY A C 1
ATOM 972 O O . GLY A 1 120 ? 34.624 8.784 -63.883 1.00 39.72 120 GLY A O 1
ATOM 973 N N . GLU A 1 121 ? 33.146 9.311 -65.501 1.00 39.53 121 GLU A N 1
ATOM 974 C CA . GLU A 1 121 ? 34.050 9.392 -66.653 1.00 39.53 121 GLU A CA 1
ATOM 975 C C . GLU A 1 121 ? 33.396 10.352 -67.670 1.00 39.53 121 GLU A C 1
ATOM 977 O O . GLU A 1 121 ? 32.166 10.418 -67.764 1.00 39.53 121 GLU A O 1
ATOM 982 N N . THR A 1 122 ? 34.195 11.146 -68.381 1.00 37.81 122 THR A N 1
ATOM 983 C CA . THR A 1 122 ? 33.727 12.213 -69.288 1.00 37.81 122 THR A CA 1
ATOM 984 C C . THR A 1 122 ? 33.658 11.778 -70.753 1.00 37.81 122 THR A C 1
ATOM 986 O O . THR A 1 122 ? 34.559 11.095 -71.221 1.00 37.81 122 THR A O 1
ATOM 989 N N . ASP A 1 123 ? 32.637 12.269 -71.462 1.00 40.84 123 ASP A N 1
ATOM 990 C CA . ASP A 1 123 ? 32.557 12.562 -72.906 1.00 40.84 123 ASP A CA 1
ATOM 991 C C . ASP A 1 123 ? 33.452 11.788 -73.908 1.00 40.84 123 ASP A C 1
ATOM 993 O O . ASP A 1 123 ? 34.620 12.123 -74.086 1.00 40.84 123 ASP A O 1
ATOM 997 N N . GLU A 1 124 ? 32.838 10.934 -74.741 1.00 40.00 124 GLU A N 1
ATOM 998 C CA . GLU A 1 124 ? 33.147 10.859 -76.186 1.00 40.00 124 GLU A CA 1
ATOM 999 C C . GLU A 1 124 ? 31.864 10.627 -77.021 1.00 40.00 124 GLU A C 1
ATOM 1001 O O . GLU A 1 124 ? 30.861 10.090 -76.544 1.00 40.00 124 GLU A O 1
ATOM 1006 N N . GLU A 1 125 ? 31.870 11.107 -78.270 1.00 41.88 125 GLU A N 1
ATOM 1007 C CA . GLU A 1 125 ? 30.675 11.318 -79.106 1.00 41.88 125 GLU A CA 1
ATOM 1008 C C . GLU A 1 125 ? 30.171 10.064 -79.864 1.00 41.88 125 GLU A C 1
ATOM 1010 O O . GLU A 1 125 ? 30.941 9.221 -80.321 1.00 41.88 125 GLU A O 1
ATOM 1015 N N . ILE A 1 126 ? 28.853 9.991 -80.109 1.00 39.00 126 ILE A N 1
ATOM 1016 C CA . ILE A 1 126 ? 28.213 9.029 -81.039 1.00 39.00 126 ILE A CA 1
ATOM 1017 C C . ILE A 1 126 ? 28.201 9.631 -82.459 1.00 39.00 126 ILE A C 1
ATOM 1019 O O . ILE A 1 126 ? 27.861 10.811 -82.581 1.00 39.00 126 ILE A O 1
ATOM 1023 N N . PRO A 1 127 ? 28.466 8.880 -83.556 1.00 46.38 127 PRO A N 1
ATOM 1024 C CA . PRO A 1 127 ? 27.373 8.267 -84.354 1.00 46.38 127 PRO A CA 1
ATOM 1025 C C . PRO A 1 127 ? 27.836 6.996 -85.149 1.00 46.38 127 PRO A C 1
ATOM 1027 O O . PRO A 1 127 ? 28.942 6.520 -84.939 1.00 46.38 127 PRO A O 1
ATOM 1030 N N . ILE A 1 128 ? 27.122 6.327 -86.078 1.00 36.72 128 ILE A N 1
ATOM 1031 C CA . ILE A 1 128 ? 25.770 6.420 -86.676 1.00 36.72 128 ILE A CA 1
ATOM 1032 C C . ILE A 1 128 ? 25.247 4.971 -86.903 1.00 36.72 128 ILE A C 1
ATOM 1034 O O . ILE A 1 128 ? 25.987 4.169 -87.465 1.00 36.72 128 ILE A O 1
ATOM 1038 N N . SER A 1 129 ? 23.963 4.652 -86.659 1.00 41.00 129 SER A N 1
ATOM 1039 C CA . SER A 1 129 ? 23.192 3.801 -87.603 1.00 41.00 129 SER A CA 1
ATOM 1040 C C . SER A 1 129 ? 21.674 3.909 -87.414 1.00 41.00 129 SER A C 1
ATOM 1042 O O . SER A 1 129 ? 21.144 3.683 -86.329 1.00 41.00 129 SER A O 1
ATOM 1044 N N . LYS A 1 130 ? 20.956 4.237 -88.495 1.00 52.75 130 LYS A N 1
ATOM 1045 C CA . LYS A 1 130 ? 19.487 4.285 -88.530 1.00 52.75 130 LYS A CA 1
ATOM 1046 C C . LYS A 1 130 ? 18.931 2.929 -88.973 1.00 52.75 130 LYS A C 1
ATOM 1048 O O . LYS A 1 130 ? 18.820 2.691 -90.172 1.00 52.75 130 LYS A O 1
ATOM 1053 N N . MET A 1 131 ? 18.488 2.099 -88.031 1.00 41.03 131 MET A N 1
ATOM 1054 C CA . MET A 1 131 ? 17.578 0.985 -88.328 1.00 41.03 131 MET A CA 1
ATOM 1055 C C . MET A 1 131 ? 16.162 1.371 -87.894 1.00 41.03 131 MET A C 1
ATOM 1057 O O . MET A 1 131 ? 15.867 1.494 -86.709 1.00 41.03 131 MET A O 1
ATOM 1061 N N . SER A 1 132 ? 15.296 1.609 -88.879 1.00 53.41 132 SER A N 1
ATOM 1062 C CA . SER A 1 132 ? 13.883 1.921 -88.660 1.00 53.41 132 SER A CA 1
ATOM 1063 C C . SER A 1 132 ? 13.116 0.678 -88.216 1.00 53.41 132 SER A C 1
ATOM 1065 O O . SER A 1 132 ? 13.177 -0.342 -88.900 1.00 53.41 132 SER A O 1
ATOM 1067 N N . PHE A 1 133 ? 12.317 0.799 -87.156 1.00 41.19 133 PHE A N 1
ATOM 1068 C CA . PHE A 1 133 ? 11.156 -0.062 -86.943 1.00 41.19 133 PHE A CA 1
ATOM 1069 C C . PHE A 1 133 ? 9.937 0.798 -86.615 1.00 41.19 133 PHE A C 1
ATOM 1071 O O . PHE A 1 133 ? 9.779 1.316 -85.511 1.00 41.19 133 PHE A O 1
ATOM 1078 N N . SER A 1 134 ? 9.076 0.965 -87.617 1.00 50.50 134 SER A N 1
ATOM 1079 C CA . SER A 1 134 ? 7.764 1.588 -87.480 1.00 50.50 134 SER A CA 1
ATOM 1080 C C . SER A 1 134 ? 6.841 0.711 -86.637 1.00 50.50 134 SER A C 1
ATOM 1082 O O . SER A 1 134 ? 6.647 -0.465 -86.942 1.00 50.50 134 SER A O 1
ATOM 1084 N N . HIS A 1 135 ? 6.230 1.300 -85.616 1.00 45.25 135 HIS A N 1
ATOM 1085 C CA . HIS A 1 135 ? 5.178 0.670 -84.828 1.00 45.25 135 HIS A CA 1
ATOM 1086 C C . HIS A 1 135 ? 3.822 0.797 -85.542 1.00 45.25 135 HIS A C 1
ATOM 1088 O O . HIS A 1 135 ? 3.487 1.902 -85.963 1.00 45.25 135 HIS A O 1
ATOM 1094 N N . SER A 1 136 ? 3.044 -0.290 -85.639 1.00 35.78 136 SER A N 1
ATOM 1095 C CA . SER A 1 136 ? 1.598 -0.327 -85.324 1.00 35.78 136 SER A CA 1
ATOM 1096 C C . SER A 1 136 ? 0.915 -1.616 -85.813 1.00 35.78 136 SER A C 1
ATOM 1098 O O . SER A 1 136 ? 1.164 -2.085 -86.919 1.00 35.78 136 SER A O 1
ATOM 1100 N N . SER A 1 137 ? 0.002 -2.096 -84.966 1.00 42.56 137 SER A N 1
ATOM 1101 C CA . SER A 1 137 ? -1.235 -2.871 -85.186 1.00 42.56 137 SER A CA 1
ATOM 1102 C C . SER A 1 137 ? -1.862 -2.776 -86.594 1.00 42.56 137 SER A C 1
ATOM 1104 O O . SER A 1 137 ? -1.734 -1.738 -87.245 1.00 42.56 137 SER A O 1
ATOM 1106 N N . PHE A 1 138 ? -2.632 -3.760 -87.078 1.00 45.66 138 PHE A N 1
ATOM 1107 C CA . PHE A 1 138 ? -3.528 -4.710 -86.382 1.00 45.66 138 PHE A CA 1
ATOM 1108 C C . PHE A 1 138 ? -3.482 -6.118 -87.003 1.00 45.66 138 PHE A C 1
ATOM 1110 O O . PHE A 1 138 ? -3.242 -6.198 -88.228 1.00 45.66 138 PHE A O 1
#

Sequence (138 aa):
MSDKPTEIKVGTPTKFDGNPNDASRWLYSLIAYISLNDRIYSSPEKKIILTLSFMNKGTAATWEEAAYEKAADNENFGSWEQFQLDFKRTTPKKKKISQKEILNVLKTCFDNEEEEEKDGETDEEIPISKMSFSHSSF

Secondary structure (DSSP, 8-state):
--PPPPP--TTPPPP----TTTHHHHHHHHHHHHHHTTTTS-SHHHHHHHHHHT--SHHHHHHHHHHHHHHHHTTS---HHHHHHHHHHHSPP-----HHHHHHHHHHHHTTS-------------------------

Organism: NCBI:txid930991

Foldseek 3Di:
DPDDQDADCPLPAAADQLPLVCLVVRVVSLVVSCVSRCSPCVAQVSSLVSNLVSQCHHPSVVVSVVLVVVCVVVVHSDGNVVVVVVSVVPRDDPPPCDPVNVVVVVCVVVVPDDDDDDDDDDDDDDDDDDDDDDDDDD